Protein 4UZZ (pdb70)

CATH classification: 6.10.250.2800

Organism: Tetrahymena thermophila (strain SB210) (NCBI:txid312017)

Sequence (173 aa):
AASPKQIQMWINNVAEIRKTKQPHSVSYTKPMPEIDELMQEWPQEIEEILQHLKIPSEELDFNLSDFCKLACAILDIPVHDQPNESNVIESLHVLFTLYSEFKSNQHFASDEFASEKVRLAQLTNKCNNNDLDYYIKESGDILGVTDKVKNKHDAKAILRYVLEELINFKKLN

Radius of gyration: 16.33 Å; Cα contacts (8 Å, |Δi|>4): 164; chains: 2; bounding box: 33×50×45 Å

Solvent-accessible surface area: 9997 Å² total; per-residue (Å²): 164,53,52,93,70,109,66,14,121,167,18,64,83,60,19,104,122,142,65,106,51,94,66,106,50,30,64,70,58,68,118,27,35,125,37,108,111,7,46,119,33,9,70,126,122,70,29,106,114,21,76,141,71,84,33,27,23,147,93,110,109,64,66,30,40,58,0,0,88,50,0,1,70,24,3,104,3,48,52,38,110,49,4,90,75,12,20,4,2,20,2,0,18,2,0,0,33,0,1,8,62,21,65,40,104,87,127,223,158,68,99,71,53,50,48,36,46,63,120,5,5,95,8,6,26,134,7,53,42,144,44,10,70,107,0,0,58,77,0,1,81,22,22,31,0,14,120,103,19,115,80,102,134,53,6,40,23,1,0,13,56,0,0,84,37,0,15,74,59,14,84,86,192

Nearest PDB structures (foldseek):
  4uzz-assembly1_A  TM=1.009E+00  e=1.377E-17  Tetrahymena thermophila
  8ruy-assembly1_s  TM=6.241E-01  e=3.152E-05  Chlamydomonas reinhardtii
  4uzz-assembly1_B  TM=1.016E+00  e=3.918E-10  Tetrahymena thermophila
  8ikj-assembly1_R  TM=5.808E-01  e=6.207E+00  Homo sapiens
  4kzg-assembly5_E  TM=3.077E-01  e=8.586E+00  Danio rerio

Structure (mmCIF, N/CA/C/O backbone):
data_4UZZ
#
_entry.id   4UZZ
#
_cell.length_a   84.394
_cell.length_b   84.394
_cell.length_c   95.477
_cell.angle_alpha   90.00
_cell.angle_beta   90.00
_cell.angle_gamma   120.00
#
_symmetry.space_group_name_H-M   'P 32 2 1'
#
loop_
_entity.id
_entity.type
_entity.pdbx_description
1 polymer 'INTRAFLAGELLAR TRANSPORT COMPLEX B PROTEIN 46 CARBOXY-TERMINAL PROTEIN'
2 polymer 'INTRAFLAGELLAR TRANSPORTER-LIKE PROTEIN'
3 water water
#
loop_
_atom_site.group_PDB
_atom_site.id
_atom_site.type_symbol
_atom_site.label_atom_id
_atom_site.label_alt_id
_atom_site.label_comp_id
_atom_site.label_asym_id
_atom_site.label_entity_id
_atom_site.label_seq_id
_atom_site.pdbx_PDB_ins_code
_atom_site.Cartn_x
_atom_site.Cartn_y
_atom_site.Cartn_z
_atom_site.occupancy
_atom_site.B_iso_or_equiv
_atom_site.auth_seq_id
_atom_site.auth_comp_id
_atom_site.auth_asym_id
_atom_site.auth_atom_id
_atom_site.pdbx_PDB_model_num
ATOM 1 N N . ALA A 1 2 ? -0.189 65.458 -25.925 1.00 143.16 233 ALA A N 1
ATOM 2 C CA . ALA A 1 2 ? -0.759 64.262 -25.314 1.00 142.49 233 ALA A CA 1
ATOM 3 C C . ALA A 1 2 ? -1.828 63.638 -26.215 1.00 138.84 233 ALA A C 1
ATOM 4 O O . ALA A 1 2 ? -2.150 64.173 -27.280 1.00 137.75 233 ALA A O 1
ATOM 6 N N . ALA A 1 3 ? -2.366 62.498 -25.787 1.00 134.66 234 ALA A N 1
ATOM 7 C CA . ALA A 1 3 ? -3.400 61.809 -26.551 1.00 129.34 234 ALA A CA 1
ATOM 8 C C . ALA A 1 3 ? -4.350 61.033 -25.645 1.00 123.65 234 ALA A C 1
ATOM 9 O O . ALA A 1 3 ? -4.062 60.801 -24.464 1.00 124.69 234 ALA A O 1
ATOM 11 N N . SER A 1 4 ? -5.487 60.647 -26.213 1.00 120.02 235 SER A N 1
ATOM 12 C CA . SER A 1 4 ? -6.501 59.880 -25.506 1.00 116.10 235 SER A CA 1
ATOM 13 C C . SER A 1 4 ? -5.892 58.588 -24.991 1.00 114.97 235 SER A C 1
ATOM 14 O O . SER A 1 4 ? -4.913 58.102 -25.553 1.00 117.70 235 SER A O 1
ATOM 17 N N . PRO A 1 5 ? -6.461 58.023 -23.919 1.00 113.82 236 PRO A N 1
ATOM 18 C CA . PRO A 1 5 ? -6.068 56.651 -23.575 1.00 112.78 236 PRO A CA 1
ATOM 19 C C . PRO A 1 5 ? -6.572 55.665 -24.634 1.00 107.56 236 PRO A C 1
ATOM 20 O O . PRO A 1 5 ? -6.143 54.502 -24.661 1.00 103.73 236 PRO A O 1
ATOM 24 N N . LYS A 1 6 ? -7.486 56.134 -25.485 1.00 106.81 237 LYS A N 1
ATOM 25 C CA . LYS A 1 6 ? -7.924 55.364 -26.643 1.00 108.77 237 LYS A CA 1
ATOM 26 C C . LYS A 1 6 ? -6.759 55.243 -27.610 1.00 105.43 237 LYS A C 1
ATOM 27 O O . LYS A 1 6 ? -6.386 54.139 -28.006 1.00 101.23 237 LYS A O 1
ATOM 29 N N . GLN A 1 7 ? -6.163 56.349 -27.885 1.00 105.26 238 GLN A N 1
ATOM 30 C CA . GLN A 1 7 ? -5.045 56.402 -28.813 1.00 105.23 238 GLN A CA 1
ATOM 31 C C . GLN A 1 7 ? -3.817 55.681 -28.269 1.00 104.62 238 GLN A C 1
ATOM 32 O O . GLN A 1 7 ? -3.056 55.066 -29.030 1.00 104.00 238 GLN A O 1
ATOM 38 N N . ILE A 1 8 ? -3.664 55.765 -26.977 1.00 103.11 239 ILE A N 1
ATOM 39 C CA . ILE A 1 8 ? -2.536 55.143 -26.300 1.00 96.43 239 ILE A CA 1
ATOM 40 C C . ILE A 1 8 ? -2.616 53.626 -26.367 1.00 95.62 239 ILE A C 1
ATOM 41 O O . ILE A 1 8 ? -1.639 52.964 -26.728 1.00 94.55 239 ILE A O 1
ATOM 46 N N . GLN A 1 9 ? -3.778 53.073 -26.030 1.00 97.37 240 GLN A N 1
ATOM 47 C CA . GLN A 1 9 ? -3.976 51.630 -26.123 1.00 95.10 240 GLN A CA 1
ATOM 48 C C . GLN A 1 9 ? -3.791 51.162 -27.568 1.00 96.15 240 GLN A C 1
ATOM 49 O O . GLN A 1 9 ? -3.211 50.097 -27.829 1.00 93.66 240 GLN A O 1
ATOM 55 N N . MET A 1 10 ? -4.290 51.965 -28.504 1.00 98.89 241 MET A N 1
ATOM 56 C CA . MET A 1 10 ? -4.162 51.670 -29.935 1.00 98.35 241 MET A CA 1
ATOM 57 C C . MET A 1 10 ? -2.687 51.473 -30.300 1.00 90.94 241 MET A C 1
ATOM 58 O O . MET A 1 10 ? -2.296 50.456 -30.893 1.00 84.46 241 MET A O 1
ATOM 63 N N . TRP A 1 11 ? -1.872 52.442 -29.890 1.00 86.89 242 TRP A N 1
ATOM 64 C CA . TRP A 1 11 ? -0.439 52.383 -30.099 1.00 81.58 242 TRP A CA 1
ATOM 65 C C . TRP A 1 11 ? 0.197 51.114 -29.531 1.00 89.10 242 TRP A C 1
ATOM 66 O O . TRP A 1 11 ? 0.938 50.418 -30.245 1.00 85.31 242 TRP A O 1
ATOM 77 N N . ILE A 1 12 ? -0.089 50.827 -28.253 1.00 85.92 243 ILE A N 1
ATOM 78 C CA . ILE A 1 12 ? 0.348 49.606 -27.596 1.00 78.95 243 ILE A CA 1
ATOM 79 C C . ILE A 1 12 ? -0.074 48.333 -28.319 1.00 80.98 243 ILE A C 1
ATOM 80 O O . ILE A 1 12 ? 0.733 47.431 -28.501 1.00 84.64 243 ILE A O 1
ATOM 85 N N . ASN A 1 13 ? -1.345 48.215 -28.679 1.00 83.32 244 ASN A N 1
ATOM 86 C CA . ASN A 1 13 ? -1.785 47.060 -29.471 1.00 88.90 244 ASN A CA 1
ATOM 87 C C . ASN A 1 13 ? -0.964 46.888 -30.746 1.00 90.96 244 ASN A C 1
ATOM 88 O O . ASN A 1 13 ? -0.609 45.760 -31.129 1.00 90.03 244 ASN A O 1
ATOM 93 N N . ASN A 1 14 ? -0.679 48.000 -31.422 1.00 82.56 245 ASN A N 1
ATOM 94 C CA . ASN A 1 14 ? 0.053 47.911 -32.692 1.00 86.45 245 ASN A CA 1
ATOM 95 C C . ASN A 1 14 ? 1.465 47.427 -32.463 1.00 86.28 245 ASN A C 1
ATOM 96 O O . ASN A 1 14 ? 1.970 46.610 -33.225 1.00 84.61 245 ASN A O 1
ATOM 101 N N . VAL A 1 15 ? 2.110 47.926 -31.411 1.00 86.41 246 VAL A N 1
ATOM 102 C CA . VAL A 1 15 ? 3.459 47.466 -31.122 1.00 85.96 246 VAL A CA 1
ATOM 103 C C . VAL A 1 15 ? 3.421 46.003 -30.689 1.00 86.08 246 VAL A C 1
ATOM 104 O O . VAL A 1 15 ? 4.241 45.191 -31.125 1.00 90.30 246 VAL A O 1
ATOM 108 N N . ALA A 1 16 ? 2.437 45.656 -29.869 1.00 91.02 247 ALA A N 1
ATOM 109 C CA . ALA A 1 16 ? 2.388 44.316 -29.285 1.00 93.74 247 ALA A CA 1
ATOM 110 C C . ALA A 1 16 ? 2.132 43.297 -30.390 1.00 96.87 247 ALA A C 1
ATOM 111 O O . ALA A 1 16 ? 2.728 42.217 -30.407 1.00 101.32 247 ALA A O 1
ATOM 113 N N . GLU A 1 17 ? 1.268 43.673 -31.329 1.00 95.86 248 GLU A N 1
ATOM 114 C CA . GLU A 1 17 ? 0.864 42.792 -32.428 1.00 98.17 248 GLU A CA 1
ATOM 115 C C . GLU A 1 17 ? 2.058 42.191 -33.176 1.00 97.37 248 GLU A C 1
ATOM 116 O O . GLU A 1 17 ? 2.075 40.999 -33.451 1.00 99.23 248 GLU A O 1
ATOM 122 N N . ILE A 1 18 ? 3.072 43.002 -33.456 1.00 98.80 249 ILE A N 1
ATOM 123 C CA . ILE A 1 18 ? 4.339 42.494 -33.988 1.00 97.34 249 ILE A CA 1
ATOM 124 C C . ILE A 1 18 ? 5.054 41.523 -33.023 1.00 104.18 249 ILE A C 1
ATOM 125 O O . ILE A 1 18 ? 5.330 40.383 -33.388 1.00 108.49 249 ILE A O 1
ATOM 130 N N . ARG A 1 19 ? 5.340 41.974 -31.797 1.00 105.10 250 ARG A N 1
ATOM 131 C CA .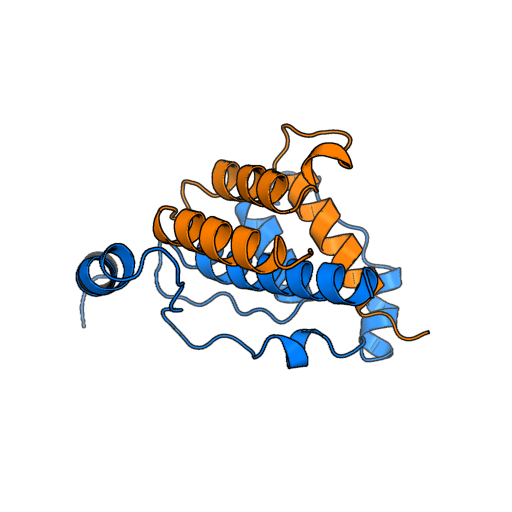 ARG A 1 19 ? 6.146 41.182 -30.846 1.00 107.36 250 ARG A CA 1
ATOM 132 C C . ARG A 1 19 ? 5.464 39.898 -30.365 1.00 104.94 250 ARG A C 1
ATOM 133 O O . ARG A 1 19 ? 6.097 38.841 -30.303 1.00 106.10 250 ARG A O 1
ATOM 141 N N . LYS A 1 20 ? 4.183 39.996 -30.021 1.00 101.62 251 LYS A N 1
ATOM 142 C CA . LYS A 1 20 ? 3.439 38.848 -29.506 1.00 105.34 251 LYS A CA 1
ATOM 143 C C . LYS A 1 20 ? 3.393 37.723 -30.518 1.00 113.63 251 LYS A C 1
ATOM 144 O O . LYS A 1 20 ? 3.904 36.635 -30.259 1.00 116.55 251 LYS A O 1
ATOM 150 N N . THR A 1 21 ? 2.779 37.996 -31.670 1.00 119.14 252 THR A N 1
ATOM 151 C CA . THR A 1 21 ? 2.667 37.021 -32.760 1.00 121.55 252 THR A CA 1
ATOM 152 C C . THR A 1 21 ? 4.018 36.533 -33.282 1.00 121.83 252 THR A C 1
ATOM 153 O O . THR A 1 21 ? 4.118 35.410 -33.771 1.00 125.03 252 THR A O 1
ATOM 157 N N . LYS A 1 22 ? 5.037 37.388 -33.218 1.00 121.59 253 LYS A N 1
ATOM 158 C CA . LYS A 1 22 ? 6.400 36.985 -33.545 1.00 132.59 253 LYS A CA 1
ATOM 159 C C . LYS A 1 22 ? 6.851 35.816 -32.669 1.00 130.01 253 LYS A C 1
ATOM 160 O O . LYS A 1 22 ? 7.032 34.702 -33.162 1.00 133.41 253 LYS A O 1
ATOM 162 N N . GLN A 1 23 ? 7.024 36.055 -31.370 1.00 127.96 254 GLN A N 1
ATOM 163 C CA . GLN A 1 23 ? 7.361 34.963 -30.449 1.00 127.81 254 GLN A CA 1
ATOM 164 C C . GLN A 1 23 ? 6.212 34.611 -29.460 1.00 124.45 254 GLN A C 1
ATOM 165 O O . GLN A 1 23 ? 6.175 35.149 -28.348 1.00 113.96 254 GLN A O 1
ATOM 171 N N . PRO A 1 24 ? 5.311 33.667 -29.835 1.00 123.72 255 PRO A N 1
ATOM 172 C CA . PRO A 1 24 ? 4.109 33.247 -29.082 1.00 120.08 255 PRO A CA 1
ATOM 173 C C . PRO A 1 24 ? 4.435 32.449 -27.829 1.00 112.57 255 PRO A C 1
ATOM 174 O O . PRO A 1 24 ? 3.555 32.116 -27.037 1.00 107.18 255 PRO A O 1
ATOM 178 N N . HIS A 1 25 ? 5.713 32.142 -27.673 1.00 110.97 256 HIS A N 1
ATOM 179 C CA . HIS A 1 25 ? 6.183 31.340 -26.568 1.00 111.99 256 HIS A CA 1
ATOM 180 C C . HIS A 1 25 ? 6.691 32.209 -25.416 1.00 106.45 256 HIS A C 1
ATOM 181 O O . HIS A 1 25 ? 7.202 31.699 -24.428 1.00 104.18 256 HIS A O 1
ATOM 188 N N . SER A 1 26 ? 6.547 33.520 -25.553 1.00 97.99 257 SER A N 1
ATOM 189 C CA . SER A 1 26 ? 7.218 34.448 -24.665 1.00 95.89 257 SER A CA 1
ATOM 190 C C . SER A 1 26 ? 6.336 35.641 -24.321 1.00 99.26 257 SER A C 1
ATOM 191 O O . SER A 1 26 ? 5.524 36.078 -25.134 1.00 96.42 257 SER A O 1
ATOM 194 N N . VAL A 1 27 ? 6.486 36.146 -23.096 1.00 100.63 258 VAL A N 1
ATOM 195 C CA . VAL A 1 27 ? 5.724 37.297 -22.643 1.00 90.26 258 VAL A CA 1
ATOM 196 C C . VAL A 1 27 ? 6.687 38.444 -22.424 1.00 91.12 258 VAL A C 1
ATOM 197 O O . VAL A 1 27 ? 7.748 38.255 -21.838 1.00 93.20 258 VAL A O 1
ATOM 201 N N . SER A 1 28 ? 6.341 39.624 -22.922 1.00 89.97 259 SER A N 1
ATOM 202 C CA . SER A 1 28 ? 7.141 40.808 -22.645 1.00 90.23 259 SER A CA 1
ATOM 203 C C . SER A 1 28 ? 6.260 41.885 -22.037 1.00 92.19 259 SER A C 1
ATOM 204 O O . SER A 1 28 ? 5.307 42.361 -22.666 1.00 91.98 259 SER A O 1
ATOM 207 N N . TYR A 1 29 ? 6.581 42.238 -20.797 1.00 80.76 260 TYR A N 1
ATOM 208 C CA . TYR A 1 29 ? 5.810 43.175 -20.014 1.00 83.91 260 TYR A CA 1
ATOM 209 C C . TYR A 1 29 ? 5.888 44.579 -20.594 1.00 84.78 260 TYR A C 1
ATOM 210 O O . TYR A 1 29 ? 6.954 45.029 -21.012 1.00 82.17 260 TYR A O 1
ATOM 219 N N . THR A 1 30 ? 4.758 45.276 -20.594 1.00 86.09 261 THR A N 1
ATOM 220 C CA . THR A 1 30 ? 4.710 46.650 -21.088 1.00 78.56 261 THR A CA 1
ATOM 221 C C . THR A 1 30 ? 5.578 47.560 -20.230 1.00 86.89 261 THR A C 1
ATOM 222 O O . THR A 1 30 ? 6.278 48.419 -20.750 1.00 87.60 261 THR A O 1
ATOM 226 N N . LYS A 1 31 ? 5.522 47.378 -18.910 1.00 88.16 262 LYS A N 1
ATOM 227 C CA . LYS A 1 31 ? 6.427 48.085 -18.004 1.00 86.52 262 LYS A CA 1
ATOM 228 C C . LYS A 1 31 ? 7.171 47.052 -17.165 1.00 88.35 262 LYS A C 1
ATOM 229 O O . LYS A 1 31 ? 6.720 45.909 -17.037 1.00 86.30 262 LYS A O 1
ATOM 235 N N . PRO A 1 32 ? 8.328 47.434 -16.607 1.00 89.23 263 PRO A N 1
ATOM 236 C CA . PRO A 1 32 ? 9.132 46.412 -15.929 1.00 88.36 263 PRO A CA 1
ATOM 237 C C . PRO A 1 32 ? 8.407 45.801 -14.724 1.00 88.53 263 PRO A C 1
ATOM 238 O O . PRO A 1 32 ? 7.612 46.472 -14.073 1.00 83.85 263 PRO A O 1
ATOM 242 N N . MET A 1 33 ? 8.660 44.516 -14.496 1.00 85.30 264 MET A N 1
ATOM 243 C CA . MET A 1 33 ? 8.085 43.749 -13.423 1.00 84.05 264 MET A CA 1
ATOM 244 C C . MET A 1 33 ? 9.252 43.271 -12.576 1.00 94.50 264 MET A C 1
ATOM 245 O O . MET A 1 33 ? 10.374 43.196 -13.085 1.00 89.90 264 MET A O 1
ATOM 250 N N . PRO A 1 34 ? 9.005 42.970 -11.283 1.00 85.79 265 PRO A N 1
ATOM 251 C CA . PRO A 1 34 ? 10.084 42.540 -10.390 1.00 87.74 265 PRO A CA 1
ATOM 252 C C . PRO A 1 34 ? 10.653 41.191 -10.805 1.00 93.53 265 PRO A C 1
ATOM 253 O O . PRO A 1 34 ? 9.923 40.367 -11.360 1.00 89.04 265 PRO A O 1
ATOM 257 N N . GLU A 1 35 ? 11.933 40.969 -10.522 1.00 99.89 266 GLU A N 1
ATOM 258 C CA . GLU A 1 35 ? 12.567 39.682 -10.778 1.00 104.29 266 GLU A CA 1
ATOM 259 C C . GLU A 1 35 ? 11.855 38.599 -9.987 1.00 99.71 266 GLU A C 1
ATOM 260 O O . GLU A 1 35 ? 11.426 38.834 -8.869 1.00 103.29 266 GLU A O 1
ATOM 266 N N . ILE A 1 36 ? 11.720 37.416 -10.568 1.00 103.46 267 ILE A N 1
ATOM 267 C CA . ILE A 1 36 ? 10.994 36.343 -9.908 1.00 98.29 267 ILE A CA 1
ATOM 268 C C . ILE A 1 36 ? 11.662 35.934 -8.609 1.00 105.03 267 ILE A C 1
ATOM 269 O O . ILE A 1 36 ? 10.981 35.741 -7.593 1.00 107.05 267 ILE A O 1
ATOM 274 N N . ASP A 1 37 ? 12.987 35.814 -8.616 1.00 108.63 268 ASP A N 1
ATOM 275 C CA . ASP A 1 37 ? 13.666 35.293 -7.430 1.00 112.61 268 ASP A CA 1
ATOM 276 C C . ASP A 1 37 ? 13.574 36.274 -6.251 1.00 110.17 268 ASP A C 1
ATOM 277 O O . ASP A 1 37 ? 13.650 35.861 -5.095 1.00 110.96 268 ASP A O 1
ATOM 282 N N . GLU A 1 38 ? 13.377 37.558 -6.541 1.00 106.04 269 GLU A N 1
ATOM 283 C CA . GLU A 1 38 ? 13.187 38.540 -5.485 1.00 105.22 269 GLU A CA 1
ATOM 284 C C . GLU A 1 38 ? 11.809 38.351 -4.857 1.00 104.42 269 GLU A C 1
ATOM 285 O O . GLU A 1 38 ? 11.641 38.483 -3.641 1.00 108.29 269 GLU A O 1
ATOM 291 N N . LEU A 1 39 ? 10.828 38.003 -5.683 1.00 100.81 270 LEU A N 1
ATOM 292 C CA . LEU A 1 39 ? 9.482 37.718 -5.199 1.00 97.60 270 LEU A CA 1
ATOM 293 C C . LEU A 1 39 ? 9.441 36.414 -4.398 1.00 97.47 270 LEU A C 1
ATOM 294 O O . LEU A 1 39 ? 8.418 36.061 -3.810 1.00 87.58 270 LEU A O 1
ATOM 299 N N . MET A 1 40 ? 10.556 35.696 -4.380 1.00 101.23 271 MET A N 1
ATOM 300 C CA . MET A 1 40 ? 10.614 34.424 -3.677 1.00 102.18 271 MET A CA 1
ATOM 301 C C . MET A 1 40 ? 11.227 34.553 -2.275 1.00 103.16 271 MET A C 1
ATOM 302 O O . MET A 1 40 ? 11.223 33.586 -1.514 1.00 102.85 271 MET A O 1
ATOM 307 N N . GLN A 1 41 ? 11.749 35.739 -1.945 1.00 103.82 272 GLN A N 1
ATOM 308 C CA . GLN A 1 41 ? 12.226 36.056 -0.591 1.00 105.50 272 GLN A CA 1
ATOM 309 C C . GLN A 1 41 ? 11.133 35.701 0.413 1.00 105.13 272 GLN A C 1
ATOM 310 O O . GLN A 1 41 ? 9.947 35.811 0.093 1.00 103.88 272 GLN A O 1
ATOM 316 N N . GLU A 1 42 ? 11.534 35.235 1.599 1.00 106.48 273 GLU A N 1
ATOM 317 C CA . GLU A 1 42 ? 10.604 34.950 2.689 1.00 99.79 273 GLU A CA 1
ATOM 318 C C . GLU A 1 42 ? 9.942 36.236 3.176 1.00 95.90 273 GLU A C 1
ATOM 319 O O . GLU A 1 42 ? 10.435 37.338 2.930 1.00 92.75 273 GLU A O 1
ATOM 321 N N . TRP A 1 43 ? 8.808 36.105 3.848 1.00 92.28 274 TRP A N 1
ATOM 322 C CA . TRP A 1 43 ? 8.167 37.280 4.418 1.00 93.66 274 TRP A CA 1
ATOM 323 C C . TRP A 1 43 ? 9.062 37.924 5.462 1.00 101.74 274 TRP A C 1
ATOM 324 O O . TRP A 1 43 ? 9.583 37.232 6.347 1.00 104.77 274 TRP A O 1
ATOM 335 N N . PRO A 1 44 ? 9.258 39.246 5.364 1.00 99.24 275 PRO A N 1
ATOM 336 C CA . PRO A 1 44 ? 9.766 39.937 6.555 1.00 97.26 275 PRO A CA 1
ATOM 337 C C . PRO A 1 44 ? 8.803 39.664 7.709 1.00 97.69 275 PRO A C 1
ATOM 338 O O . PRO A 1 44 ? 7.588 39.611 7.475 1.00 95.15 275 PRO A O 1
ATOM 342 N N . GLN A 1 45 ? 9.327 39.480 8.923 1.00 101.61 276 GLN A N 1
ATOM 343 C CA . GLN A 1 45 ? 8.525 38.945 10.025 1.00 94.41 276 GLN A CA 1
ATOM 344 C C . GLN A 1 45 ? 7.300 39.783 10.385 1.00 92.61 276 GLN A C 1
ATOM 345 O O . GLN A 1 45 ? 6.258 39.242 10.774 1.00 90.62 276 GLN A O 1
ATOM 351 N N . GLU A 1 46 ? 7.415 41.099 10.276 1.00 90.95 277 GLU A N 1
ATOM 352 C CA . GLU A 1 46 ? 6.273 41.959 10.569 1.00 96.33 277 GLU A CA 1
ATOM 353 C C . GLU A 1 46 ? 5.115 41.666 9.617 1.00 96.18 277 GLU A C 1
ATOM 354 O O . GLU A 1 46 ? 3.973 41.484 10.044 1.00 99.59 277 GLU A O 1
ATOM 360 N N . ILE A 1 47 ? 5.424 41.599 8.326 1.00 93.20 278 ILE A N 1
ATOM 361 C CA . ILE A 1 47 ? 4.420 41.307 7.309 1.00 87.16 278 ILE A CA 1
ATOM 362 C C . ILE A 1 47 ? 3.841 39.902 7.504 1.00 87.64 278 ILE A C 1
ATOM 363 O O . ILE A 1 47 ? 2.617 39.733 7.497 1.00 85.85 278 ILE A O 1
ATOM 368 N N . GLU A 1 48 ? 4.700 38.910 7.735 1.00 87.07 279 GLU A N 1
ATOM 369 C CA . GLU A 1 48 ? 4.223 37.550 8.001 1.00 87.58 279 GLU A CA 1
ATOM 370 C C . GLU A 1 48 ? 3.235 37.533 9.144 1.00 94.00 279 GLU A C 1
ATOM 371 O O . GLU A 1 48 ? 2.266 36.766 9.160 1.00 94.20 279 GLU A O 1
ATOM 377 N N . GLU A 1 49 ? 3.493 38.398 10.114 1.00 95.68 280 GLU A N 1
ATOM 378 C CA . GLU A 1 49 ? 2.700 38.426 11.315 1.00 96.11 280 GLU A CA 1
ATOM 379 C C . GLU A 1 49 ? 1.382 39.143 11.054 1.00 95.44 280 GLU A C 1
ATOM 380 O O . GLU A 1 49 ? 0.355 38.783 11.626 1.00 97.06 280 GLU A O 1
ATOM 386 N N . ILE A 1 50 ? 1.400 40.139 10.172 1.00 93.24 281 ILE A N 1
ATOM 387 C CA . ILE A 1 50 ? 0.151 40.776 9.751 1.00 91.46 281 ILE A CA 1
ATOM 388 C C . ILE A 1 50 ? -0.706 39.804 8.954 1.00 92.95 281 ILE A C 1
ATOM 389 O O . ILE A 1 50 ? -1.942 39.843 9.006 1.00 93.48 281 ILE A O 1
ATOM 394 N N . LEU A 1 51 ? -0.034 38.922 8.223 1.00 92.47 282 LEU A N 1
ATOM 395 C CA . LEU A 1 51 ? -0.718 38.016 7.306 1.00 94.89 282 LEU A CA 1
ATOM 396 C C . LEU A 1 51 ? -1.395 36.853 8.018 1.00 97.10 282 LEU A C 1
ATOM 397 O O . LEU A 1 51 ? -2.317 36.252 7.469 1.00 94.06 282 LEU A O 1
ATOM 402 N N . GLN A 1 52 ? -0.957 36.541 9.240 1.00 99.06 283 GLN A N 1
ATOM 403 C CA . GLN A 1 52 ? -1.580 35.457 9.998 1.00 95.27 283 GLN A CA 1
ATOM 404 C C . GLN A 1 52 ? -3.032 35.824 10.279 1.00 92.71 283 GLN A C 1
ATOM 405 O O . GLN A 1 52 ? -3.875 34.958 10.505 1.00 97.93 283 GLN A O 1
ATOM 407 N N . HIS A 1 53 ? -3.325 37.115 10.218 1.00 91.25 284 HIS A N 1
ATOM 408 C CA . HIS A 1 53 ? -4.613 37.624 10.656 1.00 94.97 284 HIS A CA 1
ATOM 409 C C . HIS A 1 53 ? -5.443 38.183 9.518 1.00 99.03 284 HIS A C 1
ATOM 410 O O . HIS A 1 53 ? -6.618 38.485 9.692 1.00 103.30 284 HIS A O 1
ATOM 417 N N . LEU A 1 54 ? -4.835 38.330 8.351 1.00 102.15 285 LEU A N 1
ATOM 418 C CA . LEU A 1 54 ? -5.601 38.668 7.163 1.00 100.83 285 LEU A CA 1
ATOM 419 C C . LEU A 1 54 ? -6.342 37.428 6.676 1.00 104.31 285 LEU A C 1
ATOM 420 O O . LEU A 1 54 ? -5.724 36.471 6.209 1.00 108.01 285 LEU A O 1
ATOM 425 N N . LYS A 1 55 ? -7.662 37.426 6.802 1.00 104.02 286 LYS A N 1
ATOM 426 C CA . LYS A 1 55 ? -8.437 36.297 6.305 1.00 114.50 286 LYS A CA 1
ATOM 427 C C . LYS A 1 55 ? -8.868 36.588 4.856 1.00 119.98 286 LYS A C 1
ATOM 428 O O . LYS A 1 55 ? -9.360 37.681 4.560 1.00 122.18 286 LYS A O 1
ATOM 430 N N . ILE A 1 56 ? -8.659 35.632 3.953 1.00 122.11 287 ILE A N 1
ATOM 431 C CA . ILE A 1 56 ? -8.897 35.872 2.522 1.00 126.24 287 ILE A CA 1
ATOM 432 C C . ILE A 1 56 ? -10.375 36.109 2.195 1.00 132.02 287 ILE A C 1
ATOM 433 O O . ILE A 1 56 ? -11.191 35.188 2.269 1.00 134.57 287 ILE A O 1
ATOM 438 N N . PRO A 1 57 ? -10.713 37.350 1.812 1.00 136.08 288 PRO A N 1
ATOM 439 C CA . PRO A 1 57 ? -12.057 37.868 1.553 1.00 133.57 288 PRO A CA 1
ATOM 440 C C . PRO A 1 57 ? -12.466 37.656 0.102 1.00 133.49 288 PRO A C 1
ATOM 441 O O . PRO A 1 57 ? -12.888 38.588 -0.589 1.00 129.15 288 PRO A O 1
ATOM 445 N N . SER A 1 58 ? -12.330 36.411 -0.340 1.00 128.45 289 SER A N 1
ATOM 446 C CA . SER A 1 58 ? -12.805 35.970 -1.642 1.00 127.78 289 SER A CA 1
ATOM 447 C C . SER A 1 58 ? -14.291 36.276 -1.819 1.00 134.80 289 SER A C 1
ATOM 448 O O . SER A 1 58 ? -14.787 36.373 -2.941 1.00 129.99 289 SER A O 1
ATOM 451 N N . GLU A 1 59 ? -14.987 36.454 -0.702 1.00 141.04 290 GLU A N 1
ATOM 452 C CA . GLU A 1 59 ? -16.436 36.573 -0.703 1.00 144.61 290 GLU A CA 1
ATOM 453 C C . GLU A 1 59 ? -16.953 38.006 -0.678 1.00 149.13 290 GLU A C 1
ATOM 454 O O . GLU A 1 59 ? -18.164 38.210 -0.766 1.00 155.63 290 GLU A O 1
ATOM 460 N N . GLU A 1 60 ? -16.068 38.991 -0.540 1.00 147.44 291 GLU A N 1
ATOM 461 C CA . GLU A 1 60 ? -16.532 40.372 -0.405 1.00 157.70 291 GLU A CA 1
ATOM 462 C C . GLU A 1 60 ? -17.380 40.800 -1.594 1.00 165.57 291 GLU A C 1
ATOM 463 O O . GLU A 1 60 ? -16.934 40.728 -2.730 1.00 157.82 291 GLU A O 1
ATOM 469 N N . LEU A 1 61 ? -18.596 41.261 -1.298 1.00 161.50 292 LEU A N 1
ATOM 470 C CA . LEU A 1 61 ? -19.693 41.357 -2.266 1.00 160.92 292 LEU A CA 1
ATOM 471 C C . LEU A 1 61 ? -19.342 41.981 -3.633 1.00 160.80 292 LEU A C 1
ATOM 472 O O . LEU A 1 61 ? -19.875 41.534 -4.644 1.00 163.90 292 LEU A O 1
ATOM 474 N N . ASP A 1 62 ? -18.486 43.009 -3.671 1.00 159.09 293 ASP A N 1
ATOM 475 C CA . ASP A 1 62 ? -17.905 43.468 -4.941 1.00 162.35 293 ASP A CA 1
ATOM 476 C C . ASP A 1 62 ? -16.376 43.690 -4.821 1.00 150.22 293 ASP A C 1
ATOM 477 O O . ASP A 1 62 ? -15.788 44.501 -5.543 1.00 143.38 293 ASP A O 1
ATOM 482 N N . PHE A 1 63 ? -15.728 42.946 -3.919 1.00 145.15 294 PHE A N 1
ATOM 483 C CA . PHE A 1 63 ? -14.440 42.355 -4.314 1.00 130.59 294 PHE A CA 1
ATOM 484 C C . PHE A 1 63 ? -14.784 41.493 -5.508 1.00 122.13 294 PHE A C 1
ATOM 485 O O . PHE A 1 63 ? -14.956 40.272 -5.391 1.00 119.28 294 PHE A O 1
ATOM 493 N N . ASN A 1 64 ? -14.989 42.152 -6.6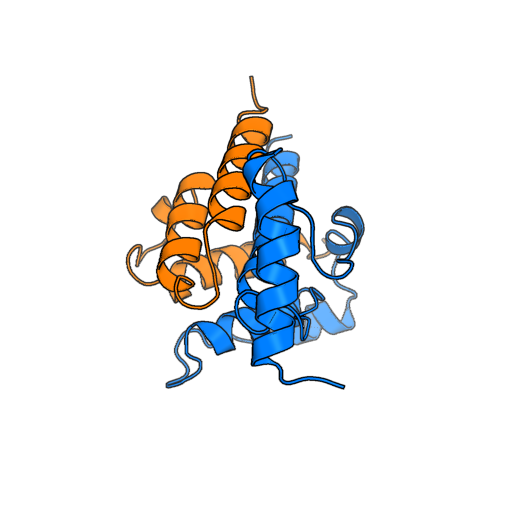38 1.00 114.43 295 ASN A N 1
ATOM 494 C CA . ASN A 1 64 ? -15.228 41.459 -7.873 1.00 108.50 295 ASN A CA 1
ATOM 495 C C . ASN A 1 64 ? -13.937 40.777 -8.249 1.00 97.65 295 ASN A C 1
ATOM 496 O O . ASN A 1 64 ? -12.953 40.846 -7.509 1.00 92.75 295 ASN A O 1
ATOM 501 N N . LEU A 1 65 ? -13.932 40.098 -9.381 1.00 95.36 296 LEU A N 1
ATOM 502 C CA . LEU A 1 65 ? -12.767 39.334 -9.749 1.00 87.71 296 LEU A CA 1
ATOM 503 C C . LEU A 1 65 ? -11.581 40.269 -9.875 1.00 84.44 296 LEU A C 1
ATOM 504 O O . LEU A 1 65 ? -10.479 39.956 -9.448 1.00 85.17 296 LEU A O 1
ATOM 509 N N . SER A 1 66 ? -11.816 41.454 -10.401 1.00 84.91 297 SER A N 1
ATOM 510 C CA . SER A 1 66 ? -10.692 42.300 -10.734 1.00 88.27 297 SER A CA 1
ATOM 511 C C . SER A 1 66 ? -10.081 42.902 -9.483 1.00 80.06 297 SER A C 1
ATOM 512 O O . SER A 1 66 ? -8.861 42.991 -9.359 1.00 78.92 297 SER A O 1
ATOM 515 N N . ASP A 1 67 ? -10.939 43.338 -8.574 1.00 89.16 298 ASP A N 1
ATOM 516 C CA . ASP A 1 67 ? -10.503 43.837 -7.269 1.00 86.76 298 ASP A CA 1
ATOM 517 C C . ASP A 1 67 ? -9.705 42.777 -6.527 1.00 77.30 298 ASP A C 1
ATOM 518 O O . ASP A 1 67 ? -8.599 43.045 -6.060 1.00 76.94 298 ASP A O 1
ATOM 523 N N . PHE A 1 68 ? -10.240 41.567 -6.453 1.00 72.94 299 PHE A N 1
ATOM 524 C CA . PHE A 1 68 ? -9.521 40.490 -5.790 1.00 77.46 299 PHE A CA 1
ATOM 525 C C . PHE A 1 68 ? -8.102 40.332 -6.357 1.00 80.08 299 PHE A C 1
ATOM 526 O O . PHE A 1 68 ? -7.114 40.380 -5.613 1.00 80.99 299 PHE A O 1
ATOM 534 N N . CYS A 1 69 ? -8.008 40.159 -7.669 1.00 75.28 300 CYS A N 1
ATOM 535 C CA . CYS A 1 69 ? -6.735 40.110 -8.377 1.00 71.01 300 CYS A CA 1
ATOM 536 C C . CYS A 1 69 ? -5.730 41.192 -7.982 1.00 71.36 300 CYS A C 1
ATOM 537 O O . CYS A 1 69 ? -4.529 40.927 -7.904 1.00 76.92 300 CYS A O 1
ATOM 540 N N . LYS A 1 70 ? -6.191 42.420 -7.790 1.00 73.37 301 LYS A N 1
ATOM 541 C CA . LYS A 1 70 ? -5.282 43.506 -7.462 1.00 74.10 301 LYS A CA 1
ATOM 542 C C . LYS A 1 70 ? -4.820 43.409 -6.000 1.00 79.86 301 LYS A C 1
ATOM 543 O O . LYS A 1 70 ? -3.690 43.808 -5.668 1.00 75.57 301 LYS A O 1
ATOM 549 N N . LEU A 1 71 ? -5.684 42.872 -5.138 1.00 77.71 302 LEU A N 1
ATOM 550 C CA . LEU A 1 71 ? -5.324 42.649 -3.739 1.00 77.60 302 LEU A CA 1
ATOM 551 C C . LEU A 1 71 ? -4.206 41.619 -3.657 1.00 77.38 302 LEU A C 1
ATOM 552 O O . LEU A 1 71 ? -3.158 41.870 -3.050 1.00 73.60 302 LEU A O 1
ATOM 557 N N . ALA A 1 72 ? -4.433 40.472 -4.299 1.00 81.54 303 ALA A N 1
ATOM 558 C CA . ALA A 1 72 ? -3.450 39.388 -4.374 1.00 79.19 303 ALA A CA 1
ATOM 559 C C . ALA A 1 72 ? -2.094 39.882 -4.880 1.00 81.50 303 ALA A C 1
ATOM 560 O O . ALA A 1 72 ? -1.048 39.522 -4.349 1.00 81.68 303 ALA A O 1
ATOM 562 N N . CYS A 1 73 ? -2.108 40.718 -5.909 1.00 75.85 304 CYS A N 1
ATOM 563 C CA . CYS A 1 73 ? -0.856 41.252 -6.414 1.00 77.79 304 CYS A CA 1
ATOM 564 C C . CYS A 1 73 ? -0.218 42.190 -5.39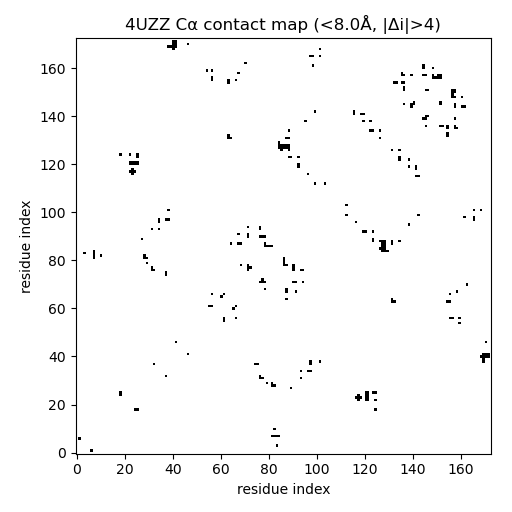1 1.00 74.69 304 CYS A C 1
ATOM 565 O O . CYS A 1 73 ? 1.008 42.213 -5.247 1.00 71.42 304 CYS A O 1
ATOM 568 N N . ALA A 1 74 ? -1.044 42.988 -4.724 1.00 75.88 305 ALA A N 1
ATOM 569 C CA . ALA A 1 74 ? -0.573 43.951 -3.721 1.00 80.43 305 ALA A CA 1
ATOM 570 C C . ALA A 1 74 ? 0.091 43.224 -2.570 1.00 73.80 305 ALA A C 1
ATOM 571 O O . ALA A 1 74 ? 1.142 43.641 -2.057 1.00 72.14 305 ALA A O 1
ATOM 573 N N . ILE A 1 75 ? -0.532 42.124 -2.178 1.00 71.50 306 ILE A N 1
ATOM 574 C CA . ILE A 1 75 ? 0.004 41.265 -1.137 1.00 72.62 306 ILE A CA 1
ATOM 575 C C . ILE A 1 75 ? 1.375 40.743 -1.524 1.00 80.02 306 ILE A C 1
ATOM 576 O O . ILE A 1 75 ? 2.230 40.538 -0.656 1.00 76.07 306 ILE A O 1
ATOM 581 N N . LEU A 1 76 ? 1.602 40.507 -2.822 1.00 76.09 307 LEU A N 1
ATOM 582 C CA . LEU A 1 76 ? 2.836 39.825 -3.220 1.00 70.11 307 LEU A CA 1
ATOM 583 C C . LEU A 1 76 ? 3.879 40.776 -3.810 1.00 70.06 307 LEU A C 1
ATOM 584 O O . LEU A 1 76 ? 4.931 40.335 -4.264 1.00 72.98 307 LEU A O 1
ATOM 589 N N . ASP A 1 77 ? 3.595 42.073 -3.757 1.00 68.21 308 ASP A N 1
ATOM 590 C CA . ASP A 1 77 ? 4.477 43.128 -4.263 1.00 77.06 308 ASP A CA 1
ATOM 591 C C . ASP A 1 77 ? 4.618 43.119 -5.773 1.00 78.87 308 ASP A C 1
ATOM 592 O O . ASP A 1 77 ? 5.618 43.601 -6.318 1.00 76.10 308 ASP A O 1
ATOM 597 N N . ILE A 1 78 ? 3.601 42.584 -6.437 1.00 78.55 309 ILE A N 1
ATOM 598 C CA . ILE A 1 78 ? 3.523 42.589 -7.893 1.00 73.87 309 ILE A CA 1
ATOM 599 C C . ILE A 1 78 ? 2.776 43.849 -8.322 1.00 74.57 309 ILE A C 1
ATOM 600 O O . ILE A 1 78 ? 1.590 43.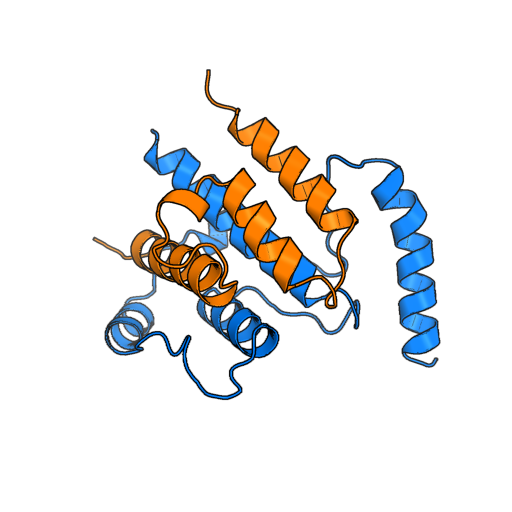991 -8.031 1.00 75.10 309 ILE A O 1
ATOM 605 N N . PRO A 1 79 ? 3.461 44.784 -8.998 1.00 83.91 310 PRO A N 1
ATOM 606 C CA . PRO A 1 79 ? 2.749 46.021 -9.334 1.00 80.01 310 PRO A CA 1
ATOM 607 C C . PRO A 1 79 ? 1.657 45.782 -10.352 1.00 80.76 310 PRO A C 1
ATOM 608 O O . PRO A 1 79 ? 1.781 44.898 -11.206 1.00 78.20 310 PRO A O 1
ATOM 612 N N . VAL A 1 80 ? 0.593 46.565 -10.255 1.00 81.17 311 VAL A N 1
ATOM 613 C CA . VAL A 1 80 ? -0.352 46.686 -11.344 1.00 76.66 311 VAL A CA 1
ATOM 614 C C . VAL A 1 80 ? -0.127 48.036 -12.028 1.00 76.80 311 VAL A C 1
ATOM 615 O O . VAL A 1 80 ? -0.460 49.089 -11.492 1.00 80.26 311 VAL A O 1
ATOM 619 N N . HIS A 1 81 ? 0.445 48.012 -13.221 1.00 86.08 312 HIS A N 1
ATOM 620 C CA . HIS A 1 81 ? 0.731 49.251 -13.922 1.00 80.17 312 HIS A CA 1
ATOM 621 C C . HIS A 1 81 ? -0.523 49.874 -14.511 1.00 76.01 312 HIS A C 1
ATOM 622 O O . HIS A 1 81 ? -1.533 49.201 -14.721 1.00 76.31 312 HIS A O 1
ATOM 629 N N . ASP A 1 82 ? -0.451 51.174 -14.758 1.00 77.51 313 ASP A N 1
ATOM 630 C CA . ASP A 1 82 ? -1.453 51.870 -15.550 1.00 86.41 313 ASP A CA 1
ATOM 631 C C . ASP A 1 82 ? -1.600 51.281 -16.955 1.00 87.96 313 ASP A C 1
ATOM 632 O O . ASP A 1 82 ? -2.724 51.014 -17.389 1.00 87.08 313 ASP A O 1
ATOM 637 N N . GLN A 1 83 ? -0.486 51.087 -17.667 1.00 83.81 314 GLN A N 1
ATOM 638 C CA . GLN A 1 83 ? -0.564 50.545 -19.034 1.00 89.28 314 GLN A CA 1
ATOM 639 C C . GLN A 1 83 ? -0.211 49.065 -19.061 1.00 87.58 314 GLN A C 1
ATOM 640 O O . GLN A 1 83 ? 0.602 48.618 -18.246 1.00 84.73 314 GLN A O 1
ATOM 646 N N . PRO A 1 84 ? -0.833 48.300 -19.985 1.00 81.15 315 PRO A N 1
ATOM 647 C CA . PRO A 1 84 ? -1.897 48.783 -20.881 1.00 91.71 315 PRO A CA 1
ATOM 648 C C . PRO A 1 84 ? -3.213 48.859 -20.140 1.00 87.51 315 PRO A C 1
ATOM 649 O O . PRO A 1 84 ? -3.546 47.928 -19.422 1.00 88.10 315 PRO A O 1
ATOM 653 N N . ASN A 1 85 ? -3.943 49.946 -20.328 1.00 88.52 316 ASN A N 1
ATOM 654 C CA . ASN A 1 85 ? -5.166 50.172 -19.602 1.00 83.78 316 ASN A CA 1
ATOM 655 C C . ASN A 1 85 ? -6.177 49.017 -19.705 1.00 89.01 316 ASN A C 1
ATOM 656 O O . ASN A 1 85 ? -7.004 48.834 -18.812 1.00 91.28 316 ASN A O 1
ATOM 661 N N . GLU A 1 86 ? -6.106 48.197 -20.745 1.00 90.05 317 GLU A N 1
ATOM 662 C CA . GLU A 1 86 ? -7.079 47.107 -20.811 1.00 87.12 317 GLU A CA 1
ATOM 663 C C . GLU A 1 86 ? -6.473 45.712 -20.697 1.00 78.80 317 GLU A C 1
ATOM 664 O O . GLU A 1 86 ? -7.207 44.720 -20.708 1.00 78.88 317 GLU A O 1
ATOM 670 N N . SER A 1 87 ? -5.154 45.615 -20.552 1.00 78.86 318 SER A N 1
ATOM 671 C CA . SER A 1 87 ? -4.555 44.311 -20.223 1.00 82.88 318 SER A CA 1
ATOM 672 C C . SER A 1 87 ? -3.539 44.331 -19.044 1.00 74.98 318 SER A C 1
ATOM 673 O O . SER A 1 87 ? -2.746 43.388 -18.885 1.00 70.64 318 SER A O 1
ATOM 676 N N . ASN A 1 88 ? -3.550 45.377 -18.221 1.00 76.88 319 ASN A N 1
ATOM 677 C CA . ASN A 1 88 ? -2.596 45.421 -17.096 1.00 83.24 319 ASN A CA 1
ATOM 678 C C . ASN A 1 88 ? -2.779 44.302 -16.065 1.00 73.66 319 ASN A C 1
ATOM 679 O O . ASN A 1 88 ? -1.794 43.809 -15.511 1.00 78.81 319 ASN A O 1
ATOM 684 N N . VAL A 1 89 ? -4.014 43.892 -15.797 1.00 72.64 320 VAL A N 1
ATOM 685 C CA . VAL A 1 89 ? -4.241 42.892 -14.742 1.00 75.22 320 VAL A CA 1
ATOM 686 C C . VAL A 1 89 ? -3.753 41.526 -15.197 1.00 74.55 320 VAL A C 1
ATOM 687 O O . VAL A 1 89 ? -3.322 40.698 -14.383 1.00 72.78 320 VAL A O 1
ATOM 691 N N . ILE A 1 90 ? -3.816 41.308 -16.509 1.00 75.85 321 ILE A N 1
ATOM 692 C CA . ILE A 1 90 ? -3.387 40.081 -17.170 1.00 67.96 321 ILE A CA 1
ATOM 693 C C . ILE A 1 90 ? -1.863 39.943 -17.130 1.00 65.89 321 ILE A C 1
ATOM 694 O O . ILE A 1 90 ? -1.332 38.844 -16.948 1.00 69.23 321 ILE A O 1
ATOM 699 N N . GLU A 1 91 ? -1.146 41.050 -17.270 1.00 65.84 322 GLU A N 1
ATOM 700 C CA . GLU A 1 91 ? 0.304 41.008 -17.116 1.00 72.18 322 GLU A CA 1
ATOM 701 C C . GLU A 1 91 ? 0.670 40.714 -15.657 1.00 75.00 322 GLU A C 1
ATOM 702 O O . GLU A 1 91 ? 1.488 39.816 -15.382 1.00 71.69 322 GLU A O 1
ATOM 708 N N . SER A 1 92 ? 0.051 41.417 -14.708 1.00 77.89 323 SER A N 1
ATOM 709 C CA . SER A 1 92 ? 0.317 41.143 -13.283 1.00 72.22 323 SER A CA 1
ATOM 710 C C . SER A 1 92 ? 0.023 39.705 -12.872 1.00 75.36 323 SER A C 1
ATOM 711 O O . SER A 1 92 ? 0.823 39.071 -12.177 1.00 72.62 323 SER A O 1
ATOM 714 N N . LEU A 1 93 ? -1.117 39.177 -13.312 1.00 77.27 324 LEU A N 1
ATOM 715 C CA . LEU A 1 93 ? -1.449 37.787 -13.031 1.00 73.68 324 LEU A CA 1
ATOM 716 C C . LEU A 1 93 ? -0.422 36.835 -13.613 1.00 78.28 324 LEU A C 1
ATOM 717 O O . LEU A 1 93 ? -0.261 35.712 -13.145 1.00 82.84 324 LEU A O 1
ATOM 722 N N . HIS A 1 94 ? 0.261 37.261 -14.660 1.00 78.49 325 HIS A N 1
ATOM 723 C CA . HIS A 1 94 ? 1.195 36.348 -15.287 1.00 82.13 325 HIS A CA 1
ATOM 724 C C . HIS A 1 94 ? 2.403 36.201 -14.387 1.00 72.50 325 HIS A C 1
ATOM 725 O O . HIS A 1 94 ? 2.965 35.119 -14.224 1.00 74.37 325 HIS A O 1
ATOM 732 N N . VAL A 1 95 ? 2.790 37.311 -13.798 1.00 73.15 326 VAL A N 1
ATOM 733 C CA . VAL A 1 95 ? 3.891 37.317 -12.869 1.00 83.05 326 VAL A CA 1
ATOM 734 C C . VAL A 1 95 ? 3.570 36.454 -11.651 1.00 78.12 326 VAL A C 1
ATOM 735 O O . VAL A 1 95 ? 4.407 35.691 -11.174 1.00 74.64 326 VAL A O 1
ATOM 739 N N . LEU A 1 96 ? 2.321 36.540 -11.208 1.00 78.47 327 LEU A N 1
ATOM 740 C CA . LEU A 1 96 ? 1.827 35.748 -10.093 1.00 76.08 327 LEU A CA 1
ATOM 741 C C . LEU A 1 96 ? 1.890 34.256 -10.401 1.00 79.65 327 LEU A C 1
ATOM 742 O O . LEU A 1 96 ? 2.231 33.438 -9.537 1.00 84.00 327 LEU A O 1
ATOM 747 N N . PHE A 1 97 ? 1.521 33.890 -11.615 1.00 80.42 328 PHE A N 1
ATOM 748 C CA . PHE A 1 97 ? 1.433 32.483 -11.985 1.00 79.89 328 PHE A CA 1
ATOM 749 C C . PHE A 1 97 ? 2.830 31.922 -12.265 1.00 79.98 328 PHE A C 1
ATOM 750 O O . PHE A 1 97 ? 3.127 30.767 -11.947 1.00 82.16 328 PHE A O 1
ATOM 758 N N . THR A 1 98 ? 3.701 32.755 -12.818 1.00 80.59 329 THR A N 1
ATOM 759 C CA . THR A 1 98 ? 5.113 32.412 -12.924 1.00 83.65 329 THR A CA 1
ATOM 760 C C . THR A 1 98 ? 5.689 32.115 -11.535 1.00 84.05 329 THR A C 1
ATOM 761 O O . THR A 1 98 ? 6.235 31.029 -11.288 1.00 86.61 329 THR A O 1
ATOM 765 N N . LEU A 1 99 ? 5.564 33.084 -10.631 1.00 86.65 330 LEU A N 1
ATOM 766 C CA . LEU A 1 99 ? 6.028 32.918 -9.249 1.00 80.37 330 LEU A CA 1
ATOM 767 C C . LEU A 1 99 ? 5.551 31.579 -8.704 1.00 84.85 330 LEU A C 1
ATOM 768 O O . LEU A 1 99 ? 6.356 30.755 -8.250 1.00 87.12 330 LEU A O 1
ATOM 773 N N . TYR A 1 100 ? 4.242 31.344 -8.791 1.00 78.48 331 TYR A N 1
ATOM 774 C CA . TYR A 1 100 ? 3.699 30.050 -8.412 1.00 84.17 331 TYR A CA 1
ATOM 775 C C . TYR A 1 100 ? 4.405 28.893 -9.087 1.00 91.38 331 TYR A C 1
ATOM 776 O O . TYR A 1 100 ? 4.715 27.890 -8.455 1.00 98.08 331 TYR A O 1
ATOM 785 N N . SER A 1 101 ? 4.662 29.038 -10.376 1.00 90.52 332 SER A N 1
ATOM 786 C CA . SER A 1 101 ? 5.214 27.946 -11.143 1.00 95.90 332 SER A CA 1
ATOM 787 C C . SER A 1 101 ? 6.617 27.566 -10.683 1.00 94.78 332 SER A C 1
ATOM 788 O O . SER A 1 101 ? 6.906 26.386 -10.508 1.00 97.95 332 SER A O 1
ATOM 791 N N . GLU A 1 102 ? 7.488 28.552 -10.497 1.00 89.36 333 GLU A N 1
ATOM 792 C CA . GLU A 1 102 ? 8.857 28.245 -10.102 1.00 102.96 333 GLU A CA 1
ATOM 793 C C . GLU A 1 102 ? 8.978 27.851 -8.623 1.00 105.18 333 GLU A C 1
ATOM 794 O O . GLU A 1 102 ? 9.995 27.299 -8.222 1.00 108.10 333 GLU A O 1
ATOM 800 N N . PHE A 1 103 ? 7.946 28.120 -7.827 1.00 96.66 334 PHE A N 1
ATOM 801 C CA . PHE A 1 103 ? 7.872 27.584 -6.466 1.00 102.58 334 PHE A CA 1
ATOM 802 C C . PHE A 1 103 ? 7.582 26.094 -6.494 1.00 105.98 334 PHE A C 1
ATOM 803 O O . PHE A 1 103 ? 8.267 25.304 -5.847 1.00 111.79 334 PHE A O 1
ATOM 811 N N . LYS A 1 104 ? 6.553 25.725 -7.248 1.00 106.13 335 LYS A N 1
ATOM 812 C CA . LYS A 1 104 ? 6.186 24.328 -7.438 1.00 109.28 335 LYS A CA 1
ATOM 813 C C . LYS A 1 104 ? 7.364 23.546 -8.010 1.00 112.71 335 LYS A C 1
ATOM 814 O O . LYS A 1 104 ? 7.568 22.371 -7.688 1.00 115.11 335 LYS A O 1
ATOM 820 N N . SER A 1 105 ? 8.142 24.220 -8.850 1.00 109.77 336 SER A N 1
ATOM 821 C CA . SER A 1 105 ? 9.303 23.614 -9.485 1.00 115.69 336 SER A CA 1
ATOM 822 C C . SER A 1 105 ? 10.342 23.207 -8.438 1.00 122.57 336 SER A C 1
ATOM 823 O O . SER A 1 105 ? 10.866 22.090 -8.469 1.00 126.42 336 SER A O 1
ATOM 826 N N . ASN A 1 106 ? 10.622 24.107 -7.498 1.00 122.26 337 ASN A N 1
ATOM 827 C CA . ASN A 1 106 ? 11.608 23.836 -6.462 1.00 117.44 337 ASN A CA 1
ATOM 828 C C . ASN A 1 106 ? 11.130 22.781 -5.480 1.00 120.89 337 ASN A C 1
ATOM 829 O O . ASN A 1 106 ? 11.897 21.909 -5.078 1.00 128.11 337 ASN A O 1
ATOM 834 N N . GLN A 1 107 ? 9.855 22.865 -5.111 1.00 121.82 338 GLN A N 1
ATOM 835 C CA . GLN A 1 107 ? 9.231 21.926 -4.181 1.00 123.05 338 GLN A CA 1
ATOM 836 C C . GLN A 1 107 ? 9.350 20.483 -4.672 1.00 129.23 338 GLN A C 1
ATOM 837 O O . GLN A 1 107 ? 9.505 19.540 -3.888 1.00 129.21 338 GLN A O 1
ATOM 843 N N . HIS A 1 108 ? 9.305 20.324 -5.989 1.00 132.50 339 HIS A N 1
ATOM 844 C CA . HIS A 1 108 ? 9.469 19.018 -6.605 1.00 136.50 339 HIS A CA 1
ATOM 845 C C . HIS A 1 108 ? 10.963 18.693 -6.789 1.00 137.27 339 HIS A C 1
ATOM 846 O O . HIS A 1 108 ? 11.349 17.959 -7.694 1.00 141.63 339 HIS A O 1
ATOM 853 N N . PHE A 1 109 ? 11.788 19.251 -5.905 1.00 139.64 340 PHE A N 1
ATOM 854 C CA . PHE A 1 109 ? 13.228 18.991 -5.856 1.00 140.64 340 PHE A CA 1
ATOM 855 C C . PHE A 1 109 ? 13.893 19.125 -7.222 1.00 135.52 340 PHE A C 1
ATOM 856 O O . PHE A 1 109 ? 13.711 20.130 -7.909 1.00 129.82 340 PHE A O 1
ATOM 864 N N . ALA B 2 3 ? 10.957 13.468 -18.179 1.00 164.56 538 ALA B N 1
ATOM 865 C CA . ALA B 2 3 ? 11.655 14.327 -17.234 1.00 165.37 538 ALA B CA 1
ATOM 866 C C . ALA B 2 3 ? 10.690 15.402 -16.675 1.00 171.42 538 ALA B C 1
ATOM 867 O O . ALA B 2 3 ? 9.500 15.124 -16.527 1.00 168.98 538 ALA B O 1
ATOM 869 N N . SER B 2 4 ? 11.183 16.591 -16.322 1.00 175.25 539 SER B N 1
ATOM 870 C CA . SER B 2 4 ? 10.352 17.595 -15.645 1.00 177.21 539 SER B CA 1
ATOM 871 C C . SER B 2 4 ? 10.549 19.080 -16.040 1.00 179.97 539 SER B C 1
ATOM 872 O O . SER B 2 4 ? 10.498 19.959 -15.179 1.00 181.40 539 SER B O 1
ATOM 875 N N . ASP B 2 5 ? 10.817 19.386 -17.304 1.00 180.78 540 ASP B N 1
ATOM 876 C CA . ASP B 2 5 ? 10.431 20.718 -17.792 1.00 182.20 540 ASP B CA 1
ATOM 877 C C . ASP B 2 5 ? 9.216 20.567 -18.730 1.00 177.38 540 ASP B C 1
ATOM 878 O O . ASP B 2 5 ? 9.054 21.157 -19.806 1.00 173.56 540 ASP B O 1
ATOM 883 N N . GLU B 2 6 ? 8.315 19.773 -18.165 1.00 177.57 541 GLU B N 1
ATOM 884 C CA . GLU B 2 6 ? 6.883 19.965 -18.249 1.00 176.56 541 GLU B CA 1
ATOM 885 C C . GLU B 2 6 ? 6.637 21.369 -17.730 1.00 174.69 541 GLU B C 1
ATOM 886 O O . GLU B 2 6 ? 5.630 21.984 -18.043 1.00 172.40 541 GLU B O 1
ATOM 888 N N . PHE B 2 7 ? 7.558 21.812 -16.870 1.00 169.44 542 PHE B N 1
ATOM 889 C CA . PHE B 2 7 ? 7.803 23.208 -16.500 1.00 162.75 542 PHE B CA 1
ATOM 890 C C . PHE B 2 7 ? 8.034 24.120 -17.713 1.00 156.11 542 PHE B C 1
ATOM 891 O O . PHE B 2 7 ? 7.427 25.185 -17.803 1.00 147.98 542 PHE B O 1
ATOM 899 N N . ALA B 2 8 ? 8.911 23.724 -18.638 1.00 160.06 543 ALA B N 1
ATOM 900 C CA . ALA B 2 8 ? 9.181 24.553 -19.820 1.00 154.94 543 ALA B CA 1
ATOM 901 C C . ALA B 2 8 ? 7.978 24.555 -20.758 1.00 141.28 543 ALA B C 1
ATOM 902 O O . ALA B 2 8 ? 7.787 25.490 -21.539 1.00 132.06 543 ALA B O 1
ATOM 904 N N . SER B 2 9 ? 7.178 23.496 -20.672 1.00 144.67 544 SER B N 1
ATOM 905 C CA . SER B 2 9 ? 5.902 23.435 -21.367 1.00 138.77 544 SER B CA 1
ATOM 906 C C . SER B 2 9 ? 4.928 24.420 -20.741 1.00 128.56 544 SER B C 1
ATOM 907 O O . SER B 2 9 ? 4.455 25.335 -21.407 1.00 122.65 544 SER B O 1
ATOM 910 N N . GLU B 2 10 ? 4.644 24.250 -19.454 1.00 132.76 545 GLU B N 1
ATOM 911 C CA . GLU B 2 10 ? 3.676 25.113 -18.789 1.00 128.56 545 GLU B CA 1
ATOM 912 C C . GLU B 2 10 ? 4.074 26.588 -18.927 1.00 118.60 545 GLU B C 1
ATOM 913 O O . GLU B 2 10 ? 3.204 27.448 -19.029 1.00 108.93 545 GLU B O 1
ATOM 919 N N . LYS B 2 11 ? 5.375 26.872 -18.982 1.00 118.08 546 LYS B N 1
ATOM 920 C CA . LYS B 2 11 ? 5.843 28.233 -19.229 1.00 110.63 546 LYS B CA 1
ATOM 921 C C . LYS B 2 11 ? 5.351 28.752 -20.586 1.00 109.21 546 LYS B C 1
ATOM 922 O O . LYS B 2 11 ? 4.632 29.754 -20.649 1.00 100.53 546 LYS B O 1
ATOM 924 N N . VAL B 2 12 ? 5.721 28.064 -21.668 1.00 113.24 547 VAL B N 1
ATOM 925 C CA . VAL B 2 12 ? 5.349 28.521 -23.007 1.00 106.88 547 VAL B CA 1
ATOM 926 C C . VAL B 2 12 ? 3.829 28.560 -23.177 1.00 103.73 547 VAL B C 1
ATOM 927 O O . VAL B 2 12 ? 3.308 29.514 -23.757 1.00 97.52 547 VAL B O 1
ATOM 931 N N . ARG B 2 13 ? 3.112 27.572 -22.637 1.00 103.40 548 ARG B N 1
ATOM 932 C CA . ARG B 2 13 ? 1.658 27.560 -22.776 1.00 100.81 548 ARG B CA 1
ATOM 933 C C . ARG B 2 13 ? 1.058 28.764 -22.073 1.00 102.70 548 ARG B C 1
ATOM 934 O O . ARG B 2 13 ? 0.240 29.480 -22.657 1.00 102.79 548 ARG B O 1
ATOM 942 N N . LEU B 2 14 ? 1.497 28.993 -20.834 1.00 102.41 549 LEU B N 1
ATOM 943 C CA . LEU B 2 14 ? 1.066 30.124 -20.031 1.00 94.70 549 LEU B CA 1
ATOM 944 C C . LEU B 2 14 ? 1.418 31.429 -20.718 1.00 92.53 549 LEU B C 1
ATOM 945 O O . LEU B 2 14 ? 0.670 32.402 -20.623 1.00 94.75 549 LEU B O 1
ATOM 950 N N . ALA B 2 15 ? 2.570 31.464 -21.380 1.00 85.00 550 ALA B N 1
ATOM 951 C CA . ALA B 2 15 ? 2.953 32.658 -22.136 1.00 93.20 550 ALA B CA 1
ATOM 952 C C . ALA B 2 15 ? 1.967 32.910 -23.274 1.00 93.64 550 ALA B C 1
ATOM 953 O O . ALA B 2 15 ? 1.525 34.044 -23.491 1.00 90.01 550 ALA B O 1
ATOM 955 N N . GLN B 2 16 ? 1.618 31.842 -23.986 1.00 96.42 551 GLN B N 1
ATOM 956 C CA . GLN B 2 16 ? 0.747 31.939 -25.161 1.00 100.83 551 GLN B CA 1
ATOM 957 C C . GLN B 2 16 ? -0.668 32.340 -24.757 1.00 97.11 551 GLN B C 1
ATOM 958 O O . GLN B 2 16 ? -1.328 33.125 -25.444 1.00 96.09 551 GLN B O 1
ATOM 964 N N . LEU B 2 17 ? -1.125 31.795 -23.637 1.00 94.36 552 LEU B N 1
ATOM 965 C CA . LEU B 2 17 ? -2.412 32.176 -23.078 1.00 91.89 552 LEU B CA 1
ATOM 966 C C . LEU B 2 17 ? -2.416 33.664 -22.761 1.00 92.14 552 LEU B C 1
ATOM 967 O O . LEU B 2 17 ? -3.427 34.348 -22.921 1.00 93.85 552 LEU B O 1
ATOM 972 N N . THR B 2 18 ? -1.267 34.169 -22.332 1.00 89.63 553 THR B N 1
ATOM 973 C CA . THR B 2 18 ? -1.200 35.512 -21.775 1.00 90.27 553 THR B CA 1
ATOM 974 C C . THR B 2 18 ? -1.252 36.540 -22.883 1.00 82.43 553 THR B C 1
ATOM 975 O O . THR B 2 18 ? -1.915 37.579 -22.778 1.00 82.70 553 THR B O 1
ATOM 979 N N . ASN B 2 19 ? -0.552 36.229 -23.959 1.00 93.33 554 ASN B N 1
ATOM 980 C CA . ASN B 2 19 ? -0.526 37.093 -25.133 1.00 92.09 554 ASN B CA 1
ATOM 981 C C . ASN B 2 19 ? -1.899 37.268 -25.802 1.00 86.83 554 ASN B C 1
ATOM 982 O O . ASN B 2 19 ? -2.132 38.266 -26.477 1.00 94.19 554 ASN B O 1
ATOM 987 N N . LYS B 2 20 ? -2.810 36.327 -25.573 1.00 85.57 555 LYS B N 1
ATOM 988 C CA . LYS B 2 20 ? -4.161 36.364 -26.139 1.00 84.22 555 LYS B CA 1
ATOM 989 C C . LYS B 2 20 ? -5.270 36.973 -25.272 1.00 86.10 555 LYS B C 1
ATOM 990 O O . LYS B 2 20 ? -6.425 37.026 -25.696 1.00 86.25 555 LYS B O 1
ATOM 996 N N . CYS B 2 21 ? -4.959 37.372 -24.042 1.00 94.76 556 CYS B N 1
ATOM 997 C CA . CYS B 2 21 ? -6.005 37.766 -23.090 1.00 80.11 556 CYS B CA 1
ATOM 998 C C . CYS B 2 21 ? -5.898 39.226 -22.688 1.00 79.15 556 CYS B C 1
ATOM 999 O O . CYS B 2 21 ? -4.795 39.753 -22.543 1.00 81.80 556 CYS B O 1
ATOM 1002 N N . ASN B 2 22 ? -7.041 39.886 -22.525 1.00 74.47 557 ASN B N 1
ATOM 1003 C CA . ASN B 2 22 ? -7.053 41.220 -21.921 1.00 87.31 557 ASN B CA 1
ATOM 1004 C C . ASN B 2 22 ? -7.880 41.207 -20.603 1.00 81.34 557 ASN B C 1
ATOM 1005 O O . ASN B 2 22 ? -8.274 40.129 -20.126 1.00 81.09 557 ASN B O 1
ATOM 1010 N N . ASN B 2 23 ? -8.153 42.365 -20.005 1.00 78.65 558 ASN B N 1
ATOM 1011 C CA . ASN B 2 23 ? -8.879 42.351 -18.718 1.00 81.80 558 ASN B CA 1
ATOM 1012 C C . ASN B 2 23 ? -10.284 41.744 -18.803 1.00 85.80 558 ASN B C 1
ATOM 1013 O O . ASN B 2 23 ? -10.852 41.306 -17.793 1.00 83.40 558 ASN B O 1
ATOM 1018 N N . ASN B 2 24 ? -10.849 41.731 -20.004 1.00 83.82 559 ASN B N 1
ATOM 1019 C CA . ASN B 2 24 ? -12.194 41.189 -20.214 1.00 86.77 559 ASN B CA 1
ATOM 1020 C C . ASN B 2 24 ? -12.223 39.669 -20.096 1.00 88.38 559 ASN B C 1
ATOM 1021 O O . ASN B 2 24 ? -13.284 39.080 -19.908 1.00 90.11 559 ASN B O 1
ATOM 1026 N N . ASP B 2 25 ? -11.051 39.043 -20.213 1.00 88.47 560 ASP B N 1
ATOM 1027 C CA . ASP B 2 25 ? -10.930 37.587 -20.158 1.00 84.59 560 ASP B CA 1
ATOM 1028 C C . ASP B 2 25 ? -10.413 37.101 -18.807 1.00 90.15 560 ASP B C 1
ATOM 1029 O O . ASP B 2 25 ? -9.876 35.989 -18.709 1.00 88.71 560 ASP B O 1
ATOM 1034 N N . LEU B 2 26 ? -10.559 37.928 -17.774 1.00 85.55 561 LEU B N 1
ATOM 1035 C CA . LEU B 2 26 ? -9.980 37.611 -16.462 1.00 85.38 561 LEU B CA 1
ATOM 1036 C C . LEU B 2 26 ? -10.405 36.236 -16.004 1.00 87.92 561 LEU B C 1
ATOM 1037 O O . LEU B 2 26 ? -9.578 35.391 -15.629 1.00 81.49 561 LEU B O 1
ATOM 1042 N N . ASP B 2 27 ? -11.712 36.019 -16.081 1.00 89.19 562 ASP B N 1
ATOM 1043 C CA . ASP B 2 27 ? -12.333 34.790 -15.634 1.00 82.63 562 ASP B CA 1
ATOM 1044 C C . ASP B 2 27 ? -11.703 33.599 -16.328 1.00 88.16 562 ASP B C 1
ATOM 1045 O O . ASP B 2 27 ? -11.239 32.666 -15.695 1.00 92.76 562 ASP B O 1
ATOM 1050 N N . TYR B 2 28 ? -11.658 33.660 -17.648 1.00 90.30 563 TYR B N 1
ATOM 1051 C CA . TYR B 2 28 ? -11.156 32.562 -18.455 1.00 89.16 563 TYR B CA 1
ATOM 1052 C C . TYR B 2 28 ? -9.651 32.384 -18.278 1.00 86.27 563 TYR B C 1
ATOM 1053 O O . TYR B 2 28 ? -9.140 31.259 -18.251 1.00 87.15 563 TYR B O 1
ATOM 1062 N N . TYR B 2 29 ? -8.941 33.503 -18.186 1.00 81.91 564 TYR B N 1
ATOM 1063 C CA . TYR B 2 29 ? -7.497 33.468 -18.022 1.00 85.81 564 TYR B CA 1
ATOM 1064 C C . TYR B 2 29 ? -7.094 32.767 -16.717 1.00 88.30 564 TYR B C 1
ATOM 1065 O O . TYR B 2 29 ? -6.148 31.968 -16.720 1.00 85.32 564 TYR B O 1
ATOM 1074 N N . ILE B 2 30 ? -7.814 33.050 -15.622 1.00 86.18 565 ILE B N 1
ATOM 1075 C CA . ILE B 2 30 ? -7.539 32.390 -14.339 1.00 85.92 565 ILE B CA 1
ATOM 1076 C C . ILE B 2 30 ? -7.701 30.871 -14.436 1.00 93.28 565 ILE B C 1
ATOM 1077 O O . ILE B 2 30 ? -6.793 30.122 -14.057 1.00 90.79 565 ILE B O 1
ATOM 1082 N N . LYS B 2 31 ? -8.858 30.409 -14.920 1.00 92.46 566 LYS B N 1
ATOM 1083 C CA . LYS B 2 31 ? -9.111 28.968 -14.910 1.00 97.35 566 LYS B CA 1
ATOM 1084 C C . LYS B 2 31 ? -8.346 28.188 -15.986 1.00 97.10 566 LYS B C 1
ATOM 1085 O O . LYS B 2 31 ? -8.197 26.974 -15.853 1.00 103.00 566 LYS B O 1
ATOM 1091 N N . GLU B 2 32 ? -7.842 28.813 -17.042 1.00 91.12 567 GLU B N 1
ATOM 1092 C CA . GLU B 2 32 ? -7.021 27.966 -17.884 1.00 98.16 567 GLU B CA 1
ATOM 1093 C C . GLU B 2 32 ? -5.556 28.104 -17.478 1.00 99.62 567 GLU B C 1
ATOM 1094 O O . GLU B 2 32 ? -4.725 27.266 -17.837 1.00 100.10 567 GLU B O 1
ATOM 1100 N N . SER B 2 33 ? -5.238 29.122 -16.686 1.00 98.69 568 SER B N 1
ATOM 1101 C CA . SER B 2 33 ? -3.954 29.101 -15.987 1.00 96.34 568 SER B CA 1
ATOM 1102 C C . SER B 2 33 ? -4.035 28.044 -14.903 1.00 91.67 568 SER B C 1
ATOM 1103 O O . SER B 2 33 ? -3.076 27.316 -14.664 1.00 94.18 568 SER B O 1
ATOM 1106 N N . GLY B 2 34 ? -5.204 27.939 -14.284 1.00 90.99 569 GLY B N 1
ATOM 1107 C CA . GLY B 2 34 ? -5.451 26.938 -13.259 1.00 99.27 569 GLY B CA 1
ATOM 1108 C C . GLY B 2 34 ? -5.304 25.511 -13.753 1.00 103.21 569 GLY B C 1
ATOM 1109 O O . GLY B 2 34 ? -4.915 24.620 -12.994 1.00 105.66 569 GLY B O 1
ATOM 1110 N N . ASP B 2 35 ? -5.622 25.283 -15.025 1.00 103.78 570 ASP B N 1
ATOM 1111 C CA . ASP B 2 35 ? -5.439 23.961 -15.616 1.00 102.64 570 ASP B CA 1
ATOM 1112 C C . ASP B 2 35 ? -3.977 23.729 -15.956 1.00 100.16 570 ASP B C 1
ATOM 1113 O O . ASP B 2 35 ? -3.440 22.655 -15.691 1.00 100.74 570 ASP B O 1
ATOM 1118 N N . ILE B 2 36 ? -3.338 24.733 -16.552 1.00 97.81 571 ILE B N 1
ATOM 1119 C CA . ILE B 2 36 ? -1.932 24.627 -16.926 1.00 96.89 571 ILE B CA 1
ATOM 1120 C C . ILE B 2 36 ? -1.073 24.279 -15.714 1.00 103.03 571 ILE B C 1
ATOM 1121 O O . ILE B 2 36 ? -0.121 23.505 -15.820 1.00 106.94 571 ILE B O 1
ATOM 1126 N N . LEU B 2 37 ? -1.428 24.832 -14.556 1.00 100.96 572 LEU B N 1
ATOM 1127 C CA . LEU B 2 37 ? -0.648 24.620 -13.345 1.00 102.15 572 LEU B CA 1
ATOM 1128 C C . LEU B 2 37 ? -1.179 23.469 -12.483 1.00 105.49 572 LEU B C 1
ATOM 1129 O O . LEU B 2 37 ? -0.682 23.241 -11.385 1.00 111.89 572 LEU B O 1
ATOM 1134 N N . GLY B 2 38 ? -2.189 22.752 -12.969 1.00 105.37 573 GLY B N 1
ATOM 1135 C CA . GLY B 2 38 ? -2.716 21.601 -12.252 1.00 105.48 573 GLY B CA 1
ATOM 1136 C C . GLY B 2 38 ? -3.309 21.970 -10.908 1.00 109.51 573 GLY B C 1
ATOM 1137 O O . GLY B 2 38 ? -3.359 21.160 -9.982 1.00 111.11 573 GLY B O 1
ATOM 1138 N N . VAL B 2 39 ? -3.753 23.215 -10.810 1.00 107.92 574 VAL B N 1
ATOM 1139 C CA . VAL B 2 39 ? -4.392 23.728 -9.610 1.00 108.25 574 VAL B CA 1
ATOM 1140 C C . VAL B 2 39 ? -5.860 23.345 -9.598 1.00 110.99 574 VAL B C 1
ATOM 1141 O O . VAL B 2 39 ? -6.420 22.978 -8.570 1.00 110.99 574 VAL B O 1
ATOM 1145 N N . THR B 2 40 ? -6.466 23.416 -10.777 1.00 115.98 575 THR B N 1
ATOM 1146 C CA . THR B 2 40 ? -7.910 23.278 -10.940 1.00 117.98 575 THR B CA 1
ATOM 1147 C C . THR B 2 40 ? -8.509 22.041 -10.260 1.00 120.40 575 THR B C 1
ATOM 1148 O O . THR B 2 40 ? -9.700 22.023 -9.937 1.00 121.55 575 THR B O 1
ATOM 1152 N N . ASP B 2 41 ? -7.683 21.024 -10.024 1.00 119.69 576 ASP B N 1
ATOM 1153 C CA . ASP B 2 41 ? -8.166 19.765 -9.463 1.00 120.12 576 ASP B CA 1
ATOM 1154 C C . ASP B 2 41 ? -8.196 19.798 -7.938 1.00 118.23 576 ASP B C 1
ATOM 1155 O O . ASP B 2 41 ? -8.946 19.054 -7.309 1.00 118.32 576 ASP B O 1
ATOM 1160 N N . LYS B 2 42 ? -7.389 20.676 -7.352 1.00 116.21 577 LYS B N 1
ATOM 1161 C CA . LYS B 2 42 ? -7.277 20.778 -5.898 1.00 114.43 577 LYS B CA 1
ATOM 1162 C C . LYS B 2 42 ? -8.257 21.792 -5.322 1.00 112.00 577 LYS B C 1
ATOM 1163 O O . LYS B 2 42 ? -8.313 21.992 -4.111 1.00 109.76 577 LYS B O 1
ATOM 1169 N N . VAL B 2 43 ? -9.035 22.428 -6.192 1.00 114.15 578 VAL B N 1
ATOM 1170 C CA . VAL B 2 43 ? -10.001 23.427 -5.748 1.00 112.91 578 VAL B CA 1
ATOM 1171 C C . VAL B 2 43 ? -11.403 22.830 -5.650 1.00 112.71 578 VAL B C 1
ATOM 1172 O O . VAL B 2 43 ? -11.852 22.123 -6.555 1.00 116.42 578 VAL B O 1
ATOM 1176 N N . LYS B 2 44 ? -12.080 23.105 -4.542 1.00 111.92 579 LYS B N 1
ATOM 1177 C CA . LYS B 2 44 ? -13.446 22.640 -4.337 1.00 112.00 579 LYS B CA 1
ATOM 1178 C C . LYS B 2 44 ? -14.376 23.173 -5.420 1.00 114.10 579 LYS B C 1
ATOM 1179 O O . LYS B 2 44 ? -15.146 22.420 -6.015 1.00 118.16 579 LYS B O 1
ATO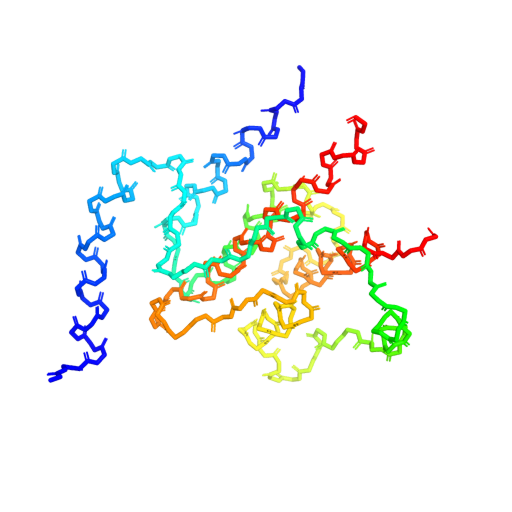M 1181 N N . ASN B 2 45 ? -14.297 24.475 -5.674 1.00 112.00 580 ASN B N 1
ATOM 1182 C CA . ASN B 2 45 ? -15.182 25.120 -6.636 1.00 113.70 580 ASN B CA 1
ATOM 1183 C C . ASN B 2 45 ? -14.464 25.456 -7.948 1.00 111.32 580 ASN B C 1
ATOM 1184 O O . ASN B 2 45 ? -14.086 26.599 -8.173 1.00 114.16 580 ASN B O 1
ATOM 1189 N N . LYS B 2 46 ? -14.282 24.467 -8.815 1.00 105.41 581 LYS B N 1
ATOM 1190 C CA . LYS B 2 46 ? -13.461 24.649 -10.013 1.00 110.90 581 LYS B CA 1
ATOM 1191 C C . LYS B 2 46 ? -14.050 25.597 -11.066 1.00 110.22 581 LYS B C 1
ATOM 1192 O O . LYS B 2 46 ? -13.411 25.867 -12.086 1.00 110.92 581 LYS B O 1
ATOM 1198 N N . HIS B 2 47 ? -15.262 26.087 -10.831 1.00 111.47 582 HIS B N 1
ATOM 1199 C CA . HIS B 2 47 ? -15.941 26.926 -11.814 1.00 110.83 582 HIS B CA 1
ATOM 1200 C C . HIS B 2 47 ? -16.019 28.388 -11.355 1.00 113.93 582 HIS B C 1
ATOM 1201 O O . HIS B 2 47 ? -16.383 29.271 -12.139 1.00 114.74 582 HIS B O 1
ATOM 1208 N N . ASP B 2 48 ? -15.685 28.639 -10.090 1.00 108.04 583 ASP B N 1
ATOM 1209 C CA . ASP B 2 48 ? -15.475 30.003 -9.605 1.00 107.71 583 ASP B CA 1
ATOM 1210 C C . ASP B 2 48 ? -14.023 30.387 -9.900 1.00 108.94 583 ASP B C 1
ATOM 1211 O O . ASP B 2 48 ? -13.115 29.564 -9.738 1.00 107.55 583 ASP B O 1
ATOM 1216 N N . ALA B 2 49 ? -13.793 31.618 -10.352 1.00 107.56 584 ALA B N 1
ATOM 1217 C CA . ALA B 2 49 ? -12.433 32.015 -10.699 1.00 103.29 584 ALA B CA 1
ATOM 1218 C C . ALA B 2 49 ? -11.721 32.498 -9.449 1.00 101.15 584 ALA B C 1
ATOM 1219 O O . ALA B 2 49 ? -10.507 32.338 -9.320 1.00 98.94 584 ALA B O 1
ATOM 1221 N N . LYS B 2 50 ? -12.489 33.065 -8.522 1.00 102.35 585 LYS B N 1
ATOM 1222 C CA . LYS B 2 50 ? -11.945 33.575 -7.276 1.00 96.94 585 LYS B CA 1
ATOM 1223 C C . LYS B 2 50 ? -11.442 32.457 -6.365 1.00 100.17 585 LYS B C 1
ATOM 1224 O O . LYS B 2 50 ? -10.594 32.683 -5.499 1.00 99.84 585 LYS B O 1
ATOM 1230 N N . ALA B 2 51 ? -11.983 31.257 -6.544 1.00 101.51 586 ALA B N 1
ATOM 1231 C CA . ALA B 2 51 ? -11.559 30.114 -5.742 1.00 99.57 586 ALA B CA 1
ATOM 1232 C C . ALA B 2 51 ? -10.187 29.684 -6.195 1.00 95.84 586 ALA B C 1
ATOM 1233 O O . ALA B 2 51 ? -9.298 29.436 -5.386 1.00 100.93 586 ALA B O 1
ATOM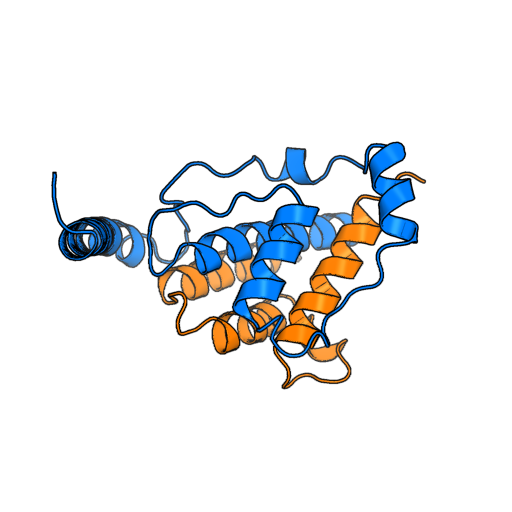 1235 N N . ILE B 2 52 ? -10.034 29.613 -7.511 1.00 99.16 587 ILE B N 1
ATOM 1236 C CA . ILE B 2 52 ? -8.799 29.203 -8.162 1.00 92.07 587 ILE B CA 1
ATOM 1237 C C . ILE B 2 52 ? -7.656 30.134 -7.783 1.00 89.93 587 ILE B C 1
ATOM 1238 O O . ILE B 2 52 ? -6.560 29.689 -7.444 1.00 89.21 587 ILE B O 1
ATOM 1243 N N . LEU B 2 53 ? -7.931 31.432 -7.830 1.00 89.77 588 LEU B N 1
ATOM 1244 C CA . LEU B 2 53 ? -6.945 32.443 -7.497 1.00 86.89 588 LEU B CA 1
ATOM 1245 C C . LEU B 2 53 ? -6.689 32.450 -5.983 1.00 90.73 588 LEU B C 1
ATOM 1246 O O . LEU B 2 53 ? -5.539 32.584 -5.546 1.00 86.70 588 LEU B O 1
ATOM 1251 N N . ARG B 2 54 ? -7.748 32.282 -5.187 1.00 92.93 589 ARG B N 1
ATOM 1252 C CA . ARG B 2 54 ? -7.591 32.207 -3.734 1.00 91.08 589 ARG B CA 1
ATOM 1253 C C . ARG B 2 54 ? -6.652 31.064 -3.377 1.00 90.29 589 ARG B C 1
ATOM 1254 O O . ARG B 2 54 ? -5.837 31.188 -2.459 1.00 90.22 589 ARG B O 1
ATOM 1256 N N . TYR B 2 55 ? -6.746 29.961 -4.114 1.00 88.78 590 TYR B N 1
ATOM 1257 C CA . TYR B 2 55 ? -5.886 28.816 -3.833 1.00 89.45 590 TYR B CA 1
ATOM 1258 C C . TYR B 2 55 ? -4.418 29.140 -4.095 1.00 92.21 590 TYR B C 1
ATOM 1259 O O . TYR B 2 55 ? -3.548 28.876 -3.260 1.00 94.96 590 TYR B O 1
ATOM 1268 N N . VAL B 2 56 ? -4.144 29.694 -5.266 1.00 89.90 591 VAL B N 1
ATOM 1269 C CA . VAL B 2 56 ? -2.780 30.032 -5.637 1.00 90.92 591 VAL B CA 1
ATOM 1270 C C . VAL B 2 56 ? -2.186 31.064 -4.675 1.00 84.57 591 VAL B C 1
ATOM 1271 O O . VAL B 2 56 ? -0.994 31.038 -4.395 1.00 85.72 591 VAL B O 1
ATOM 1275 N N . LEU B 2 57 ? -3.012 31.981 -4.186 1.00 82.40 592 LEU B N 1
ATOM 1276 C CA . LEU B 2 57 ? -2.522 33.049 -3.323 1.00 85.21 592 LEU B CA 1
ATOM 1277 C C . LEU B 2 57 ? -2.084 32.505 -1.972 1.00 87.27 592 LEU B C 1
ATOM 1278 O O . LEU B 2 57 ? -1.020 32.863 -1.475 1.00 83.56 592 LEU B O 1
ATOM 1283 N N . GLU B 2 58 ? -2.911 31.643 -1.389 1.00 86.01 593 G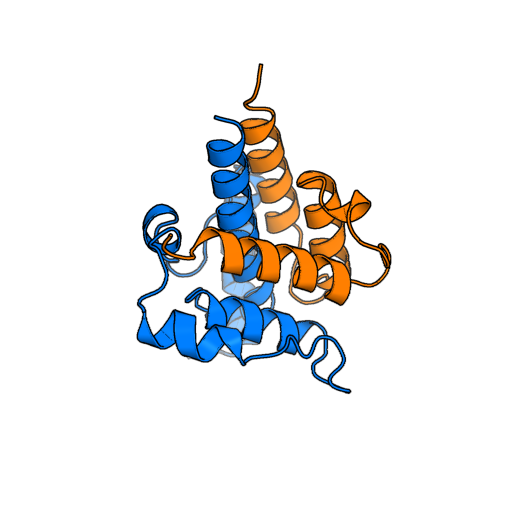LU B N 1
ATOM 1284 C CA . GLU B 2 58 ? -2.614 31.064 -0.089 1.00 90.05 593 GLU B CA 1
ATOM 1285 C C . GLU B 2 58 ? -1.400 30.162 -0.193 1.00 90.76 593 GLU B C 1
ATOM 1286 O O . GLU B 2 58 ? -0.541 30.160 0.681 1.00 94.66 593 GLU B O 1
ATOM 1292 N N . GLU B 2 59 ? -1.308 29.422 -1.284 1.00 94.32 594 GLU B N 1
ATOM 1293 C CA . GLU B 2 59 ? -0.142 28.587 -1.511 1.00 94.53 594 GLU B CA 1
ATOM 1294 C C . GLU B 2 59 ? 1.120 29.440 -1.533 1.00 94.26 594 GLU B C 1
ATOM 1295 O O . GLU B 2 59 ? 2.080 29.154 -0.814 1.00 100.66 594 GLU B O 1
ATOM 1301 N N . LEU B 2 60 ? 1.094 30.517 -2.315 1.00 88.53 595 LEU B N 1
ATOM 1302 C CA . LEU B 2 60 ? 2.223 31.440 -2.392 1.00 87.58 595 LEU B CA 1
ATOM 1303 C C . LEU B 2 60 ? 2.508 32.156 -1.049 1.00 90.88 595 LEU B C 1
ATOM 1304 O O . LEU B 2 60 ? 3.631 32.602 -0.793 1.00 86.89 595 LEU B O 1
ATOM 1309 N N . ILE B 2 61 ? 1.498 32.292 -0.200 1.00 89.77 596 ILE B N 1
ATOM 1310 C CA . ILE B 2 61 ? 1.711 32.969 1.065 1.00 91.46 596 ILE B CA 1
ATOM 1311 C C . ILE B 2 61 ? 2.476 32.032 1.999 1.00 93.68 596 ILE B C 1
ATOM 1312 O O . ILE B 2 61 ? 3.475 32.427 2.602 1.00 90.20 596 ILE B O 1
ATOM 1317 N N . ASN B 2 62 ? 2.013 30.785 2.075 1.00 94.96 597 ASN B N 1
ATOM 1318 C CA . ASN B 2 62 ? 2.720 29.725 2.782 1.00 92.85 597 ASN B CA 1
ATOM 1319 C C . ASN B 2 62 ? 4.154 29.570 2.272 1.00 96.66 597 ASN B C 1
ATOM 1320 O O . ASN B 2 62 ? 5.101 29.549 3.064 1.00 99.36 597 ASN B O 1
ATOM 1325 N N . PHE B 2 63 ? 4.315 29.500 0.951 1.00 93.17 598 PHE B N 1
ATOM 1326 C CA . PHE B 2 63 ? 5.618 29.267 0.336 1.00 89.13 598 PHE B CA 1
ATOM 1327 C C . PHE B 2 63 ? 6.690 30.306 0.697 1.00 91.02 598 PHE B C 1
ATOM 1328 O O . PHE B 2 63 ? 7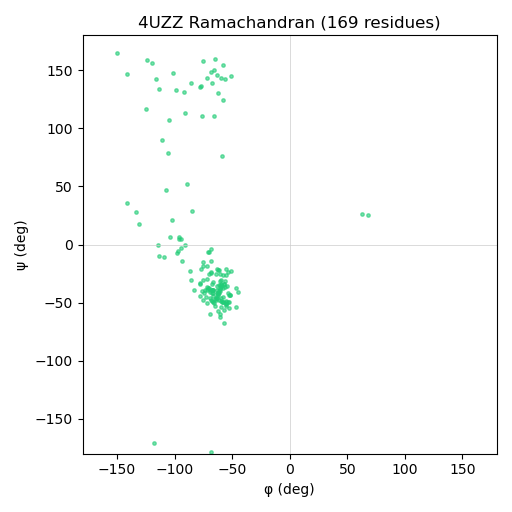.890 30.012 0.637 1.00 93.58 598 PHE B O 1
ATOM 1336 N N . LYS B 2 64 ? 6.278 31.522 1.042 1.00 91.14 599 LYS B N 1
ATOM 1337 C CA . LYS B 2 64 ? 7.239 32.567 1.407 1.00 94.78 599 LYS B CA 1
ATOM 1338 C C . LYS B 2 64 ? 7.416 32.668 2.934 1.00 97.49 599 LYS B C 1
ATOM 1339 O O . LYS B 2 64 ? 8.079 33.578 3.443 1.00 95.71 599 LYS B O 1
ATOM 1345 N N . LYS B 2 65 ? 6.813 31.753 3.678 1.00 91.06 600 LYS B N 1
ATOM 1346 C CA . LYS B 2 65 ? 6.953 31.847 5.126 1.00 102.20 600 LYS B CA 1
ATOM 1347 C C . LYS B 2 65 ? 8.325 31.338 5.566 1.00 108.62 600 LYS B C 1
ATOM 1348 O O . LYS B 2 65 ? 8.826 30.323 5.056 1.00 105.60 600 LYS B O 1
ATOM 1354 N N . LEU B 2 66 ? 8.945 32.078 6.485 1.00 116.25 601 LEU B N 1
ATOM 1355 C CA . LEU B 2 66 ? 10.170 31.623 7.135 1.00 118.08 601 LEU B CA 1
ATOM 1356 C C . LEU B 2 66 ? 9.797 30.489 8.085 1.00 117.53 601 LEU B C 1
ATOM 1357 O O . LEU B 2 66 ? 8.716 30.516 8.690 1.00 115.84 601 LEU B O 1
ATOM 1362 N N . ASN B 2 67 ? 10.674 29.489 8.178 1.00 122.49 602 ASN B N 1
ATOM 1363 C CA . ASN B 2 67 ? 10.482 28.347 9.074 1.00 129.52 602 ASN B CA 1
ATOM 1364 C C . ASN B 2 67 ? 9.237 27.527 8.710 1.00 126.65 602 ASN B C 1
ATOM 1365 O O . ASN B 2 67 ? 9.176 26.903 7.643 1.00 120.08 602 ASN B O 1
#

B-factor: mean 101.51, std 22.29, range [64.8, 206.9]

InterPro domains:
  IPR022088 Intraflagellar transport complex B protein 46 [PF12317] (108-323)
  IPR022088 Intraflagellar transport complex B protein 46 [PTHR13376] (8-331)

Secondary structure (DSSP, 8-state):
---HHHHHHHHHHHHHHHHHH-TT----SS----TTGGGSPPPHHHHHHHTT----TT-TT--HHHHHHHHHHHHT----SSSTTTHHHHHHHHHHHHHHHHHHHHT-/---HHHHHHHHHHHHHHT--GGGHHHHHHHHHHHTT-TTT-S-TT-HHHHHHHHHHHHHHHT---

Foldseek 3Di:
DDDLVVVLVVVCVVVVVVCVVDVPDDDDPDDWDDLVVLVDDDDVVLVVVVVPDDQPPPDPPCPVQVSLCVVLVSSVTDQDCPPVVCSSVVSVVSVVVSVVVVVVVVVD/DPVLVVVLVVVLVVLVVPDDPVCQQVNQLVNCVSVVNLVVFPCSNGSVRSVVSVVVVVVVVPDDD